Protein AF-N1UA65-F1 (afdb_monomer_lite)

Sequence (157 aa):
MGYNILKLIRSIFLFSGEQRVRLTLMVIGVFVILIFALIFIYILPLLGIFYGFLSSIGALIFFTLWAVAILQYNAFEIKAAVLSGQKVSFFNRVVLIPFLILFRYLDPNEFRDKSIAFKIALTTDMLYTDMNLLFNTDFELDRRAEVLARKYYRYIK

Foldseek 3Di:
DVVVLVVLVVVLVVDDFLLNLLSVLLSVLVVLLVVLQCCQVPVCVVVVHHPNVCSVVSVVSSVVSNVLSVLPPPLLVLVVCVLQVHPDDPVSVVSSVVSLVSRCVSHVPNSVVSVVVSVVVVVVVLVVQLVCCVVPHPDDPVVSVVVSCVNNVSPVD

Radius of gyration: 22.84 Å; chains: 1; bounding box: 57×26×70 Å

Organism: NCBI:txid1049986

Structure (mmCIF, N/CA/C/O back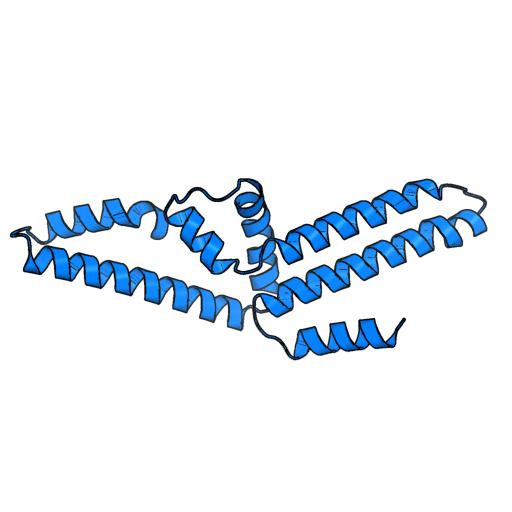bone):
data_AF-N1UA65-F1
#
_entry.id   AF-N1UA65-F1
#
loop_
_atom_site.group_PDB
_atom_site.id
_atom_site.type_symbol
_atom_site.label_atom_id
_atom_site.label_alt_id
_atom_site.label_comp_id
_atom_site.label_asym_id
_atom_site.label_entity_id
_atom_site.label_seq_id
_atom_site.pdbx_PDB_ins_code
_atom_site.Cartn_x
_atom_site.Cartn_y
_atom_site.Cartn_z
_atom_site.occupancy
_atom_site.B_iso_or_equiv
_atom_site.auth_seq_id
_atom_site.auth_comp_id
_atom_site.auth_asym_id
_atom_site.auth_atom_id
_atom_site.pdbx_PDB_model_num
ATOM 1 N N . MET A 1 1 ? 25.203 1.173 -8.013 1.00 53.53 1 MET A N 1
ATOM 2 C CA . MET A 1 1 ? 23.723 1.116 -7.894 1.00 53.53 1 MET A CA 1
ATOM 3 C C . MET A 1 1 ? 23.205 -0.140 -7.188 1.00 53.53 1 MET A C 1
ATOM 5 O O . MET A 1 1 ? 22.343 0.009 -6.331 1.00 53.53 1 MET A O 1
ATOM 9 N N . GLY A 1 2 ? 23.734 -1.344 -7.455 1.00 61.78 2 GLY A N 1
ATOM 10 C CA . GLY A 1 2 ? 23.212 -2.594 -6.866 1.00 61.78 2 GLY A CA 1
ATOM 11 C C . GLY A 1 2 ? 23.196 -2.671 -5.329 1.00 61.78 2 GLY A C 1
ATOM 12 O O . GLY A 1 2 ? 22.229 -3.166 -4.764 1.00 61.78 2 GLY A O 1
ATOM 13 N N . TYR A 1 3 ? 24.199 -2.113 -4.638 1.00 70.38 3 TYR A N 1
ATOM 14 C CA . TYR A 1 3 ? 24.295 -2.150 -3.167 1.00 70.38 3 TYR A CA 1
ATOM 15 C C . TYR A 1 3 ? 23.099 -1.497 -2.451 1.00 70.38 3 TYR A C 1
ATOM 17 O O . TYR A 1 3 ? 22.596 -2.031 -1.464 1.00 70.38 3 TYR A O 1
ATOM 25 N N . ASN A 1 4 ? 22.591 -0.380 -2.982 1.00 71.88 4 ASN A N 1
ATOM 26 C CA . ASN A 1 4 ? 21.453 0.327 -2.391 1.00 71.88 4 ASN A CA 1
ATOM 27 C C . ASN A 1 4 ? 20.147 -0.462 -2.554 1.00 71.88 4 ASN A C 1
ATOM 29 O O . ASN A 1 4 ? 19.350 -0.508 -1.623 1.00 71.88 4 ASN A O 1
ATOM 33 N N . ILE A 1 5 ? 19.960 -1.136 -3.694 1.00 70.50 5 ILE A N 1
ATOM 34 C CA . ILE A 1 5 ? 18.794 -1.997 -3.949 1.00 70.50 5 ILE A CA 1
ATOM 35 C C . ILE A 1 5 ? 18.841 -3.226 -3.037 1.00 70.50 5 ILE A C 1
ATOM 37 O O . ILE A 1 5 ? 17.840 -3.588 -2.427 1.00 70.50 5 ILE A O 1
ATOM 41 N N . LEU A 1 6 ? 20.022 -3.828 -2.875 1.00 72.88 6 LEU A N 1
ATOM 42 C CA . LEU A 1 6 ? 20.218 -4.991 -2.009 1.00 72.88 6 LEU A CA 1
ATOM 43 C C . LEU A 1 6 ? 19.974 -4.655 -0.532 1.00 72.88 6 LEU A C 1
ATOM 45 O O . LEU A 1 6 ? 19.386 -5.451 0.200 1.00 72.88 6 LEU A O 1
ATOM 49 N N . LYS A 1 7 ? 20.369 -3.450 -0.105 1.00 74.50 7 LYS A N 1
ATOM 50 C CA . LYS A 1 7 ? 20.057 -2.921 1.227 1.00 74.50 7 LYS A CA 1
ATOM 51 C C . LYS A 1 7 ? 18.548 -2.729 1.410 1.00 74.50 7 LYS A C 1
ATOM 53 O O . LYS A 1 7 ? 18.023 -3.121 2.444 1.00 74.50 7 LYS A O 1
ATOM 58 N N . LEU A 1 8 ? 17.854 -2.219 0.391 1.00 70.50 8 LEU A N 1
ATOM 59 C CA . LEU A 1 8 ? 16.398 -2.037 0.393 1.00 70.50 8 LEU A CA 1
ATOM 60 C C . LEU A 1 8 ? 15.654 -3.379 0.485 1.00 70.50 8 LEU A C 1
ATOM 62 O O . LEU A 1 8 ? 14.736 -3.520 1.289 1.00 70.50 8 LEU A O 1
ATOM 66 N N . ILE A 1 9 ? 16.110 -4.392 -0.257 1.00 71.69 9 ILE A N 1
ATOM 67 C CA . ILE A 1 9 ? 15.571 -5.758 -0.186 1.00 71.69 9 ILE A CA 1
ATOM 68 C C . ILE A 1 9 ? 15.822 -6.372 1.195 1.00 71.69 9 ILE A C 1
ATOM 70 O O . ILE A 1 9 ? 14.906 -6.938 1.779 1.00 71.69 9 ILE A O 1
ATOM 74 N N . ARG A 1 10 ? 17.022 -6.222 1.772 1.00 71.12 10 ARG A N 1
ATOM 75 C CA . ARG A 1 10 ? 17.282 -6.679 3.151 1.00 71.12 10 ARG A CA 1
ATOM 76 C C . ARG A 1 10 ? 16.391 -5.974 4.170 1.00 71.12 10 ARG A C 1
ATOM 78 O O . ARG A 1 10 ? 15.919 -6.618 5.099 1.00 71.12 10 ARG A O 1
ATOM 85 N N . SER A 1 11 ? 16.117 -4.684 3.981 1.00 66.88 11 SER A N 1
ATOM 86 C CA . SER A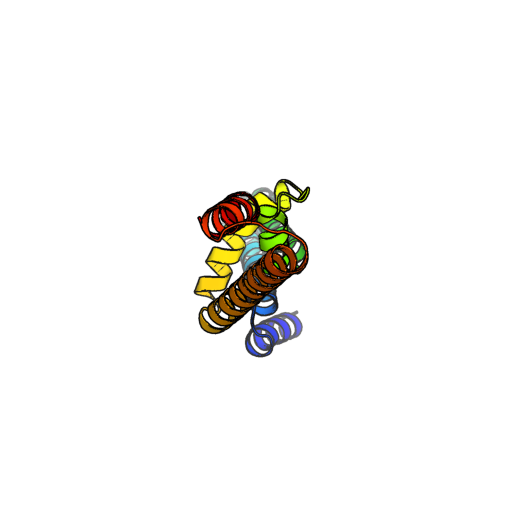 1 11 ? 15.198 -3.937 4.840 1.00 66.88 11 SER A CA 1
ATOM 87 C C . SER A 1 11 ? 13.769 -4.489 4.803 1.00 66.88 11 SER A C 1
ATOM 89 O O . SER A 1 11 ? 13.123 -4.497 5.843 1.00 66.88 11 SER A O 1
ATOM 91 N N . ILE A 1 12 ? 13.291 -5.0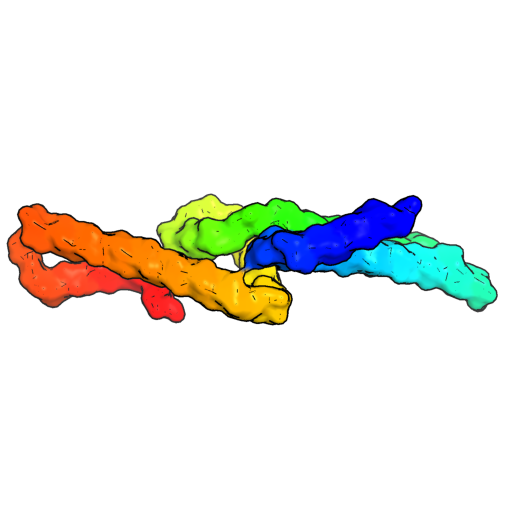41 3.679 1.00 67.38 12 ILE A N 1
ATOM 92 C CA . ILE A 1 12 ? 11.975 -5.716 3.614 1.00 67.38 12 ILE A CA 1
ATOM 93 C C . ILE A 1 12 ? 11.886 -6.881 4.610 1.00 67.38 12 ILE A C 1
ATOM 95 O O . ILE A 1 12 ? 10.818 -7.132 5.154 1.00 67.38 12 ILE A O 1
ATOM 99 N N . PHE A 1 13 ? 12.989 -7.587 4.860 1.00 62.16 13 PHE A N 1
ATOM 100 C CA . PHE A 1 13 ? 13.021 -8.703 5.812 1.00 62.16 13 PHE A CA 1
ATOM 101 C C . PHE A 1 13 ? 13.267 -8.266 7.261 1.00 62.16 13 PHE A C 1
ATOM 103 O O . PHE A 1 13 ? 13.037 -9.052 8.173 1.00 62.16 13 PHE A O 1
ATOM 110 N N . LEU A 1 14 ? 13.739 -7.035 7.475 1.00 64.88 14 LEU A N 1
ATOM 111 C CA . LEU A 1 14 ? 13.990 -6.472 8.805 1.00 64.88 14 LEU A CA 1
ATOM 112 C C . LEU A 1 14 ? 12.770 -5.738 9.371 1.00 64.88 14 LEU A C 1
ATOM 114 O O . LEU A 1 14 ? 12.584 -5.721 10.583 1.00 64.88 14 LEU A O 1
ATOM 118 N N . PHE A 1 15 ? 11.957 -5.123 8.511 1.00 68.94 15 PHE A N 1
ATOM 119 C CA . PHE A 1 15 ? 10.751 -4.407 8.914 1.00 68.94 15 PHE A CA 1
ATOM 120 C C . PHE A 1 15 ? 9.516 -5.291 8.727 1.00 68.94 15 PHE A C 1
ATOM 122 O O . PHE A 1 15 ? 9.330 -5.882 7.665 1.00 68.94 15 PHE A O 1
ATOM 129 N N . SER A 1 16 ? 8.648 -5.352 9.736 1.00 66.31 16 SER A N 1
ATOM 130 C CA . SER A 1 16 ? 7.350 -6.026 9.652 1.00 66.31 16 SER A CA 1
ATOM 131 C C . SER A 1 16 ? 6.233 -5.042 9.290 1.00 66.31 16 SER A C 1
ATOM 133 O O . SER A 1 16 ? 6.370 -3.816 9.381 1.00 66.31 16 SER A O 1
ATOM 135 N N . GLY A 1 17 ? 5.102 -5.575 8.836 1.00 72.69 17 GLY A N 1
ATOM 136 C CA . GLY A 1 17 ? 3.871 -4.796 8.755 1.00 72.69 17 GLY A CA 1
ATOM 137 C C . GLY A 1 17 ? 3.742 -3.873 7.550 1.00 72.69 17 GLY A C 1
ATOM 138 O O . GLY A 1 17 ? 4.154 -4.189 6.435 1.00 72.69 17 GLY A O 1
ATOM 139 N N . GLU A 1 18 ? 3.155 -2.696 7.768 1.00 72.12 18 GLU A N 1
ATOM 140 C CA . GLU A 1 18 ? 2.891 -1.714 6.708 1.00 72.12 18 GLU A CA 1
ATOM 141 C C . GLU A 1 18 ? 4.182 -1.201 6.047 1.00 72.12 18 GLU A C 1
ATOM 143 O O . GLU A 1 18 ? 4.214 -0.912 4.847 1.00 72.12 18 GLU A O 1
ATOM 148 N N . GLN A 1 19 ? 5.282 -1.140 6.808 1.00 75.31 19 GLN A N 1
ATOM 149 C CA . GLN A 1 19 ? 6.605 -0.800 6.282 1.00 75.31 19 GLN A CA 1
ATOM 150 C C . GLN A 1 19 ? 7.091 -1.823 5.251 1.00 75.31 19 GLN A C 1
ATOM 152 O O . GLN A 1 19 ? 7.610 -1.423 4.207 1.00 75.31 19 GLN A O 1
ATOM 157 N N . ARG A 1 20 ? 6.858 -3.118 5.489 1.00 77.88 20 ARG A N 1
ATOM 158 C CA . ARG A 1 20 ? 7.222 -4.194 4.561 1.00 77.88 20 ARG A CA 1
ATOM 159 C C . ARG A 1 20 ? 6.495 -4.066 3.226 1.00 77.88 20 ARG A C 1
ATOM 161 O O . ARG A 1 20 ? 7.109 -4.184 2.164 1.00 77.88 20 ARG A O 1
ATOM 168 N N . VAL A 1 21 ? 5.198 -3.765 3.274 1.00 79.62 21 VAL A N 1
ATOM 169 C CA . VAL A 1 21 ? 4.347 -3.591 2.085 1.00 79.62 21 VAL A CA 1
ATOM 170 C C . VAL A 1 21 ? 4.800 -2.400 1.253 1.00 79.62 21 VAL A C 1
ATOM 172 O O . VAL A 1 21 ? 4.986 -2.519 0.043 1.00 79.62 21 VAL A O 1
ATOM 175 N N . ARG A 1 22 ? 5.053 -1.266 1.912 1.00 82.50 22 ARG A N 1
ATOM 176 C CA . ARG A 1 22 ? 5.568 -0.048 1.278 1.00 82.50 22 ARG A CA 1
ATOM 177 C C . ARG A 1 22 ? 6.913 -0.283 0.596 1.00 82.50 22 ARG A C 1
ATOM 179 O O . ARG A 1 22 ? 7.078 0.085 -0.564 1.00 82.50 22 ARG A O 1
ATOM 186 N N . LEU A 1 23 ? 7.856 -0.921 1.289 1.00 81.19 23 LEU A N 1
ATOM 187 C CA . LEU A 1 23 ? 9.163 -1.234 0.712 1.00 81.19 23 LEU A CA 1
ATOM 188 C C . LEU A 1 23 ? 9.035 -2.202 -0.470 1.00 81.19 23 LEU A C 1
ATOM 190 O O . LEU A 1 23 ? 9.714 -2.027 -1.478 1.00 81.19 23 LEU A O 1
ATOM 194 N N . THR A 1 24 ? 8.121 -3.170 -0.395 1.00 83.25 24 THR A N 1
ATOM 195 C CA . THR A 1 24 ? 7.875 -4.103 -1.503 1.00 83.25 24 THR A CA 1
ATOM 196 C C . THR A 1 24 ? 7.295 -3.391 -2.726 1.00 83.25 24 THR A C 1
ATOM 198 O O . THR A 1 24 ? 7.787 -3.600 -3.832 1.00 83.25 24 THR A O 1
ATOM 201 N N . LEU A 1 25 ? 6.325 -2.488 -2.546 1.00 84.50 25 LEU A N 1
ATOM 202 C CA . LEU A 1 25 ? 5.807 -1.630 -3.622 1.00 84.50 25 LEU A CA 1
ATOM 203 C C . LEU A 1 25 ? 6.912 -0.778 -4.258 1.00 84.50 25 LEU A C 1
ATOM 205 O O . LEU A 1 25 ? 6.989 -0.682 -5.483 1.00 84.50 25 LEU A O 1
ATOM 209 N N . MET A 1 26 ? 7.794 -0.200 -3.435 1.00 86.88 26 MET A N 1
ATOM 210 C CA . MET A 1 26 ? 8.922 0.595 -3.922 1.00 86.88 26 MET A CA 1
ATOM 211 C C . MET A 1 26 ? 9.886 -0.243 -4.768 1.00 86.88 26 MET A C 1
ATOM 213 O O . MET A 1 26 ? 10.280 0.198 -5.850 1.00 86.88 26 MET A O 1
ATOM 217 N N . VAL A 1 27 ? 10.226 -1.454 -4.313 1.00 86.50 27 VAL A N 1
ATOM 218 C CA . VAL A 1 27 ? 11.093 -2.390 -5.046 1.00 86.50 27 VAL A CA 1
ATOM 219 C C . VAL A 1 27 ? 10.447 -2.837 -6.355 1.00 86.50 27 VAL A C 1
ATOM 221 O O . VAL A 1 27 ? 11.105 -2.779 -7.392 1.00 86.50 27 VAL A O 1
ATOM 224 N N . ILE A 1 28 ? 9.164 -3.216 -6.341 1.00 87.19 28 ILE A N 1
ATOM 225 C CA . ILE A 1 28 ? 8.425 -3.591 -7.558 1.00 87.19 28 ILE A CA 1
ATOM 226 C C . ILE A 1 28 ? 8.459 -2.444 -8.568 1.00 87.19 28 ILE A C 1
ATOM 228 O O . ILE A 1 28 ? 8.768 -2.677 -9.733 1.00 87.19 28 ILE A O 1
ATOM 232 N N . GLY A 1 29 ? 8.226 -1.205 -8.124 1.00 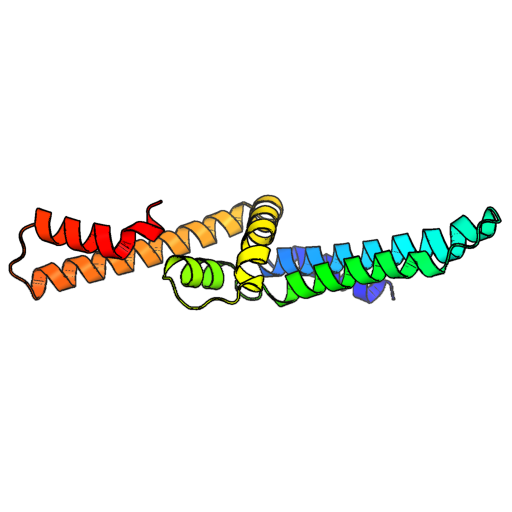87.69 29 GLY A N 1
ATOM 233 C CA . GLY A 1 29 ? 8.340 -0.035 -8.990 1.00 87.69 29 GLY A CA 1
ATOM 234 C C . GLY A 1 29 ? 9.711 0.051 -9.664 1.00 87.69 29 GLY A C 1
ATOM 235 O O . GLY A 1 29 ? 9.783 0.213 -10.883 1.00 87.69 29 GLY A O 1
ATOM 236 N N . VAL A 1 30 ? 10.798 -0.078 -8.894 1.00 88.75 30 VAL A N 1
ATOM 237 C CA . VAL A 1 30 ? 12.171 -0.026 -9.432 1.00 88.75 30 VAL A CA 1
ATOM 238 C C . VAL A 1 30 ? 12.408 -1.134 -10.462 1.00 88.75 30 VAL A C 1
ATOM 240 O O . VAL A 1 30 ? 13.000 -0.881 -11.508 1.00 88.75 30 VAL A O 1
ATOM 243 N N . PHE A 1 31 ? 11.916 -2.349 -10.217 1.00 89.38 31 PHE A N 1
ATOM 244 C CA . PHE A 1 31 ? 12.009 -3.425 -11.205 1.00 89.38 31 PHE A CA 1
ATOM 245 C C . PHE A 1 31 ? 11.212 -3.116 -12.475 1.00 89.38 31 PHE A C 1
ATOM 247 O O . PHE A 1 31 ? 11.729 -3.325 -13.569 1.00 89.38 31 PHE A O 1
ATOM 254 N N . VAL A 1 32 ? 9.999 -2.571 -12.355 1.00 90.06 32 VAL A N 1
ATOM 255 C CA . VAL A 1 32 ? 9.164 -2.213 -13.511 1.00 90.06 32 VAL A CA 1
ATOM 256 C C . VAL A 1 32 ? 9.864 -1.187 -14.400 1.00 90.06 32 VAL A C 1
ATOM 258 O O . VAL A 1 32 ? 9.989 -1.422 -15.601 1.00 90.06 32 VAL A O 1
ATOM 261 N N . ILE A 1 33 ? 10.374 -0.084 -13.841 1.00 91.44 33 ILE A N 1
ATOM 262 C CA . ILE A 1 33 ? 11.036 0.943 -14.660 1.00 91.44 33 ILE A CA 1
ATOM 263 C C . ILE A 1 33 ? 12.308 0.407 -15.330 1.00 91.44 33 ILE A C 1
ATOM 265 O O . ILE A 1 33 ? 12.564 0.727 -16.488 1.00 91.44 33 ILE A O 1
ATOM 269 N N . LEU A 1 34 ? 13.065 -0.461 -14.647 1.00 89.81 34 LEU A N 1
ATOM 270 C CA . LEU A 1 34 ? 14.254 -1.097 -15.217 1.00 89.81 34 LEU A CA 1
ATOM 271 C C . LEU A 1 34 ? 13.905 -2.061 -16.354 1.00 89.81 34 LEU A C 1
ATOM 273 O O . LEU A 1 34 ? 14.569 -2.032 -17.386 1.00 89.81 34 LEU A O 1
ATOM 277 N N . ILE A 1 35 ? 12.863 -2.882 -16.198 1.00 90.56 35 ILE A N 1
ATOM 278 C CA . ILE A 1 35 ? 12.409 -3.819 -17.236 1.00 90.56 35 ILE A CA 1
ATOM 279 C C . ILE A 1 35 ? 11.929 -3.052 -18.472 1.00 90.56 35 ILE A C 1
ATOM 281 O O . ILE A 1 35 ? 12.329 -3.378 -19.587 1.00 90.56 35 ILE A O 1
ATOM 285 N N . PHE A 1 36 ? 11.123 -2.004 -18.286 1.00 89.12 36 PHE A N 1
ATOM 286 C CA . PHE A 1 36 ? 10.653 -1.176 -19.398 1.00 89.12 36 PHE A CA 1
ATOM 287 C C . PHE A 1 36 ? 11.807 -0.448 -20.093 1.00 89.12 36 PHE A C 1
ATOM 289 O O . PHE A 1 36 ? 11.882 -0.467 -21.320 1.00 89.12 36 PHE A O 1
ATOM 296 N N . ALA A 1 37 ? 12.743 0.129 -19.336 1.00 88.69 37 ALA A N 1
ATOM 297 C CA . ALA A 1 37 ? 13.935 0.738 -19.915 1.00 88.69 37 ALA A CA 1
ATOM 298 C C . ALA A 1 37 ? 14.749 -0.291 -20.716 1.00 88.69 37 ALA A C 1
ATOM 300 O O . ALA A 1 37 ? 15.127 -0.029 -21.853 1.00 88.69 37 ALA A O 1
ATOM 301 N N . LEU A 1 38 ? 14.962 -1.489 -20.169 1.00 89.88 38 LEU A N 1
ATOM 302 C CA . LEU A 1 38 ? 15.724 -2.548 -20.823 1.00 89.88 38 LEU A CA 1
ATOM 303 C C . LEU A 1 38 ? 15.063 -3.018 -22.130 1.00 89.88 38 LEU A C 1
ATOM 305 O O . LEU A 1 38 ? 15.735 -3.135 -23.155 1.00 89.88 38 LEU A O 1
ATOM 309 N N . ILE A 1 39 ? 13.744 -3.218 -22.128 1.00 88.38 39 ILE A N 1
ATOM 310 C CA . ILE A 1 39 ? 13.000 -3.654 -23.314 1.00 88.38 39 ILE A CA 1
ATOM 311 C C . ILE A 1 39 ? 12.989 -2.564 -24.392 1.00 88.38 39 ILE A C 1
ATOM 313 O O . ILE A 1 39 ? 13.383 -2.829 -25.525 1.00 88.38 39 ILE A O 1
ATOM 317 N N . PHE A 1 40 ? 12.563 -1.342 -24.057 1.00 87.12 40 PHE A N 1
ATOM 318 C CA . PHE A 1 40 ? 12.300 -0.296 -25.054 1.00 87.12 40 PHE A CA 1
ATOM 319 C C . PHE A 1 40 ? 13.548 0.463 -25.514 1.00 87.12 40 PHE A C 1
ATOM 321 O O . PHE A 1 40 ? 13.547 0.995 -26.623 1.00 87.12 40 PHE A O 1
ATOM 328 N N . ILE A 1 41 ? 14.596 0.529 -24.687 1.00 87.75 41 ILE A N 1
ATOM 329 C CA . ILE A 1 41 ? 15.833 1.257 -25.015 1.00 87.75 41 ILE A CA 1
ATOM 330 C C . ILE A 1 41 ? 16.903 0.318 -25.575 1.00 87.75 41 ILE A C 1
ATOM 332 O O . ILE A 1 41 ? 17.688 0.746 -26.415 1.00 87.75 41 ILE A O 1
ATOM 336 N N . TYR A 1 42 ? 16.941 -0.949 -25.149 1.00 87.19 42 TYR A N 1
ATOM 337 C CA . TYR A 1 42 ? 18.009 -1.869 -25.553 1.00 87.19 42 TYR A CA 1
ATOM 338 C C . TYR A 1 42 ? 17.507 -3.009 -26.444 1.00 87.19 42 TYR A C 1
ATOM 340 O O . TYR A 1 42 ? 17.974 -3.132 -27.573 1.00 87.19 42 TYR A O 1
ATOM 348 N N . ILE A 1 43 ? 16.543 -3.820 -25.991 1.00 88.25 43 ILE A N 1
ATOM 349 C CA . ILE A 1 43 ? 16.113 -5.022 -26.736 1.00 88.25 43 ILE A CA 1
ATOM 350 C C . ILE A 1 43 ? 15.424 -4.664 -28.060 1.00 88.25 43 ILE A C 1
ATOM 352 O O . ILE A 1 43 ? 15.781 -5.204 -29.103 1.00 88.25 43 ILE A O 1
ATOM 356 N N . LEU A 1 44 ? 14.436 -3.767 -28.037 1.00 86.44 44 LEU A N 1
ATOM 357 C CA . LEU A 1 44 ? 13.666 -3.403 -29.231 1.00 86.44 44 LEU A CA 1
ATOM 358 C C . LEU A 1 44 ? 14.533 -2.758 -30.326 1.00 86.44 44 LEU A C 1
ATOM 360 O O . LEU A 1 44 ? 14.425 -3.178 -31.480 1.00 86.44 44 LEU A O 1
ATOM 364 N N . PRO A 1 45 ? 15.430 -1.808 -29.996 1.00 85.12 45 PRO A N 1
ATOM 365 C CA . PRO A 1 45 ? 16.326 -1.224 -30.992 1.00 85.12 45 PRO A CA 1
ATOM 366 C C . PRO A 1 45 ? 17.292 -2.232 -31.620 1.00 85.12 45 PRO A C 1
ATOM 368 O O . PRO A 1 45 ? 17.569 -2.133 -32.813 1.00 85.12 45 PRO A O 1
ATOM 371 N N . LEU A 1 46 ? 17.747 -3.243 -30.869 1.00 87.75 46 LEU A N 1
ATOM 372 C CA . LEU A 1 46 ? 18.550 -4.350 -31.415 1.00 87.75 46 LEU A CA 1
ATOM 373 C C . LEU A 1 46 ? 17.776 -5.193 -32.442 1.00 87.75 46 LEU A C 1
ATOM 375 O O . LEU A 1 46 ? 18.381 -5.778 -33.334 1.00 87.75 46 LEU A O 1
ATOM 379 N N . LEU A 1 47 ? 16.445 -5.224 -32.344 1.00 87.81 47 LEU A N 1
ATOM 380 C CA . LEU A 1 47 ? 15.546 -5.875 -33.301 1.00 87.81 47 LEU A CA 1
ATOM 381 C C . LEU A 1 47 ? 15.120 -4.938 -34.451 1.00 87.81 47 LEU A C 1
ATOM 383 O O . LEU A 1 47 ? 14.271 -5.308 -35.259 1.00 87.81 47 LEU A O 1
ATOM 387 N N . GLY A 1 48 ? 15.682 -3.723 -34.528 1.00 87.06 48 GLY A N 1
ATOM 388 C CA . GLY A 1 48 ? 15.366 -2.720 -35.552 1.00 87.06 48 GLY A CA 1
ATOM 389 C C . GLY A 1 48 ? 14.084 -1.919 -35.293 1.00 87.06 48 GLY A C 1
ATOM 390 O O . GLY A 1 48 ? 13.658 -1.150 -36.153 1.00 87.06 48 GLY A O 1
ATOM 391 N N . ILE A 1 49 ? 13.464 -2.073 -34.118 1.00 85.75 49 ILE A N 1
ATOM 392 C CA . ILE A 1 49 ? 12.203 -1.419 -33.755 1.00 85.75 49 ILE A CA 1
ATOM 393 C C . ILE A 1 49 ? 12.489 -0.264 -32.785 1.00 85.75 49 ILE A C 1
ATOM 395 O O . ILE A 1 49 ? 12.873 -0.474 -31.636 1.00 85.75 49 ILE A O 1
ATOM 399 N N . PHE A 1 50 ? 12.248 0.976 -33.213 1.00 81.25 50 PHE A N 1
ATOM 400 C CA . PHE A 1 50 ? 12.541 2.171 -32.413 1.00 81.25 50 PHE A CA 1
ATOM 401 C C . PHE A 1 50 ? 11.281 2.750 -31.753 1.00 81.25 50 PHE A C 1
ATOM 403 O O . PHE A 1 50 ? 10.689 3.712 -32.232 1.00 81.25 50 PHE A O 1
ATOM 410 N N . TYR A 1 51 ? 10.900 2.185 -30.602 1.00 84.12 51 TYR A N 1
ATOM 411 C CA . TYR A 1 51 ? 9.797 2.671 -29.755 1.00 84.12 51 TYR A CA 1
ATOM 412 C C . TYR A 1 51 ? 10.274 3.149 -28.376 1.00 84.12 51 TYR A C 1
ATOM 414 O O . TYR A 1 51 ? 9.616 2.933 -27.361 1.00 84.12 51 TYR A O 1
ATOM 422 N N . GLY A 1 52 ? 11.419 3.836 -28.319 1.00 78.69 52 GLY A N 1
ATOM 423 C CA . GLY A 1 52 ? 11.998 4.307 -27.054 1.00 78.69 52 GLY A CA 1
ATOM 424 C C . GLY A 1 52 ? 11.057 5.194 -26.225 1.00 78.69 52 GLY A C 1
ATOM 425 O O . GLY A 1 52 ? 11.088 5.138 -24.998 1.00 78.69 52 GLY A O 1
ATOM 426 N N . PHE A 1 53 ? 10.156 5.951 -26.864 1.00 82.94 53 PHE A N 1
ATOM 427 C CA . PHE A 1 53 ? 9.191 6.807 -26.161 1.00 82.94 53 PHE A CA 1
ATOM 428 C C . PHE A 1 53 ? 8.192 6.024 -25.289 1.00 82.94 53 PHE A C 1
ATOM 430 O O . PHE A 1 53 ? 7.721 6.559 -24.283 1.00 82.94 53 PHE A O 1
ATOM 437 N N . LEU A 1 54 ? 7.926 4.746 -25.595 1.00 86.00 54 LEU A N 1
ATOM 438 C CA . LEU A 1 54 ? 7.059 3.883 -24.778 1.00 86.00 54 LEU A CA 1
ATOM 439 C C . LEU A 1 54 ? 7.699 3.512 -23.429 1.00 86.00 54 LEU A C 1
ATOM 441 O O . LEU A 1 54 ? 6.984 3.125 -22.508 1.00 86.00 54 LEU A O 1
ATOM 445 N N . SER A 1 55 ? 9.012 3.711 -23.258 1.00 86.31 55 SER A N 1
ATOM 446 C CA . SER A 1 55 ? 9.695 3.570 -21.962 1.00 86.31 55 SER A CA 1
ATOM 447 C C . SER A 1 55 ? 9.061 4.445 -20.866 1.00 86.31 55 SER A C 1
ATOM 449 O O . SER A 1 55 ? 8.993 4.048 -19.700 1.00 86.31 55 SER A O 1
ATOM 451 N N . SER A 1 56 ? 8.499 5.602 -21.245 1.00 87.44 56 SER A N 1
ATOM 452 C CA . SER A 1 56 ? 7.793 6.512 -20.329 1.00 87.44 56 SER A CA 1
ATOM 453 C C . SER A 1 56 ? 6.593 5.869 -19.616 1.00 87.44 56 SER A C 1
ATOM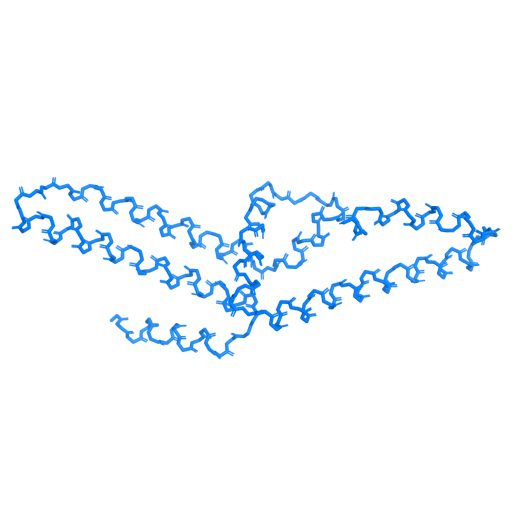 455 O O . SER A 1 56 ? 6.262 6.265 -18.497 1.00 87.44 56 SER A O 1
ATOM 457 N N . ILE A 1 57 ? 5.994 4.821 -20.193 1.00 88.88 57 ILE A N 1
ATOM 458 C CA . ILE A 1 57 ? 4.916 4.044 -19.563 1.00 88.88 57 ILE A CA 1
ATOM 459 C C . ILE A 1 57 ? 5.431 3.343 -18.299 1.00 88.88 57 ILE A C 1
ATOM 461 O O . ILE A 1 57 ? 4.767 3.365 -17.262 1.00 88.88 57 ILE A O 1
ATOM 465 N N . GLY A 1 58 ? 6.644 2.784 -18.345 1.00 86.12 58 GLY A N 1
ATOM 466 C CA . GLY A 1 58 ? 7.281 2.172 -17.177 1.00 86.12 58 GLY A CA 1
ATOM 467 C C . GLY A 1 58 ? 7.531 3.181 -16.056 1.00 86.12 58 GLY A C 1
ATOM 468 O O . GLY A 1 58 ? 7.341 2.863 -14.881 1.00 86.12 58 GLY A O 1
ATOM 469 N N . ALA A 1 59 ? 7.879 4.422 -16.414 1.00 88.94 59 ALA A N 1
ATOM 470 C CA . ALA A 1 59 ? 8.035 5.512 -15.455 1.00 88.94 59 ALA A CA 1
ATOM 471 C C . ALA A 1 59 ? 6.694 5.921 -14.820 1.00 88.94 59 ALA A C 1
ATOM 473 O O . ALA A 1 59 ? 6.626 6.094 -13.605 1.00 88.94 59 ALA A O 1
ATOM 474 N N . LEU A 1 60 ? 5.612 6.009 -15.602 1.00 90.81 60 LEU A N 1
ATOM 475 C CA . LEU A 1 60 ? 4.269 6.264 -15.065 1.00 90.81 60 LEU A CA 1
ATOM 476 C C . LEU A 1 60 ? 3.859 5.199 -14.042 1.00 90.81 60 LEU A C 1
ATOM 478 O O . LEU A 1 60 ? 3.440 5.539 -12.935 1.00 90.81 60 LEU A O 1
ATOM 482 N N . ILE A 1 61 ? 4.042 3.916 -14.369 1.00 88.88 61 ILE A N 1
ATOM 483 C CA . ILE A 1 61 ? 3.727 2.819 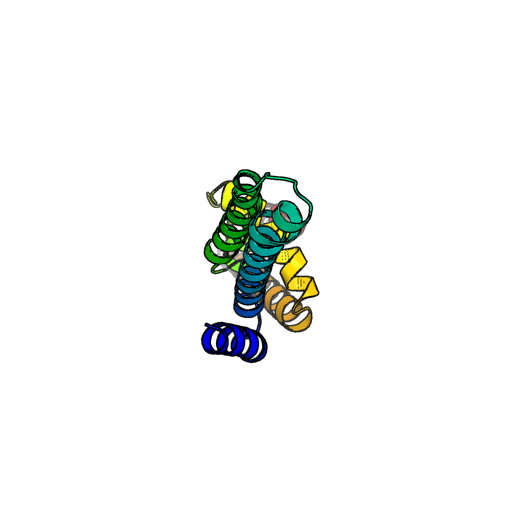-13.444 1.00 88.88 61 ILE A CA 1
ATOM 484 C C . ILE A 1 61 ? 4.581 2.933 -12.173 1.00 88.88 61 ILE A C 1
ATOM 486 O O . ILE A 1 61 ? 4.045 2.856 -11.067 1.00 88.88 61 ILE A O 1
ATOM 490 N N . PHE A 1 62 ? 5.882 3.206 -12.305 1.00 90.06 62 PHE A N 1
ATOM 491 C CA . PHE A 1 62 ? 6.770 3.453 -11.166 1.00 90.06 62 PHE A CA 1
ATOM 492 C C . PHE A 1 62 ? 6.244 4.560 -10.243 1.00 90.06 62 PHE A C 1
ATOM 494 O O . PHE A 1 62 ? 6.104 4.333 -9.039 1.00 90.06 62 PHE A O 1
ATOM 501 N N . PHE A 1 63 ? 5.897 5.726 -10.796 1.00 89.06 63 PHE A N 1
ATOM 502 C CA . PHE A 1 63 ? 5.405 6.854 -10.005 1.00 89.06 63 PHE A CA 1
ATOM 503 C C . PHE A 1 63 ? 4.084 6.538 -9.312 1.00 89.06 63 PHE A C 1
ATOM 505 O O . PHE A 1 63 ? 3.912 6.914 -8.155 1.00 89.06 63 PHE A O 1
ATOM 512 N N . THR A 1 64 ? 3.173 5.811 -9.965 1.00 86.88 64 THR A N 1
ATOM 513 C CA . THR A 1 64 ? 1.912 5.408 -9.323 1.00 86.88 64 THR A CA 1
ATOM 514 C C . THR A 1 64 ? 2.146 4.470 -8.139 1.00 86.88 64 THR A C 1
ATOM 516 O O . THR A 1 64 ? 1.599 4.706 -7.062 1.00 86.88 64 THR A O 1
ATOM 519 N N . LEU A 1 65 ? 3.012 3.460 -8.284 1.00 84.50 65 LEU A N 1
ATOM 520 C CA . LEU A 1 65 ? 3.342 2.529 -7.201 1.00 84.50 65 LEU A CA 1
ATOM 521 C C . LEU A 1 65 ? 4.039 3.234 -6.035 1.00 84.50 65 LEU A C 1
ATOM 523 O O . LEU A 1 65 ? 3.718 2.978 -4.874 1.00 84.50 65 LEU A O 1
ATOM 527 N N . TRP A 1 66 ? 4.957 4.153 -6.332 1.00 87.31 66 TRP A N 1
ATOM 528 C CA . TRP A 1 66 ? 5.641 4.946 -5.313 1.00 87.31 66 TRP A CA 1
ATOM 529 C C . TRP A 1 66 ? 4.709 5.932 -4.614 1.00 87.31 66 TRP A C 1
ATOM 531 O O . TRP A 1 66 ? 4.763 6.048 -3.391 1.00 87.31 66 TRP A O 1
ATOM 541 N N . ALA A 1 67 ? 3.814 6.591 -5.351 1.00 85.69 67 ALA A N 1
ATOM 542 C CA . ALA A 1 67 ? 2.801 7.461 -4.769 1.00 85.69 67 ALA A CA 1
ATOM 543 C C . ALA A 1 67 ? 1.915 6.679 -3.793 1.00 85.69 67 ALA A C 1
ATOM 545 O O . ALA A 1 67 ? 1.750 7.102 -2.654 1.00 85.69 67 ALA A O 1
ATOM 546 N N . VAL A 1 68 ? 1.430 5.499 -4.194 1.00 83.62 68 VAL A N 1
ATOM 547 C CA . VAL A 1 68 ? 0.657 4.593 -3.327 1.00 83.62 68 VAL A CA 1
ATOM 548 C C . VAL A 1 68 ? 1.443 4.208 -2.071 1.00 83.62 68 VAL A C 1
ATOM 550 O O . VAL A 1 68 ? 0.905 4.265 -0.964 1.00 83.62 68 VAL A O 1
ATOM 553 N N . ALA A 1 69 ? 2.719 3.859 -2.235 1.00 83.56 69 ALA A N 1
ATOM 554 C CA . ALA A 1 69 ? 3.598 3.472 -1.140 1.00 83.56 69 ALA A CA 1
ATOM 555 C C . ALA A 1 69 ? 3.809 4.616 -0.127 1.00 83.56 69 ALA A C 1
ATOM 557 O O . ALA A 1 69 ? 3.865 4.363 1.073 1.00 83.56 69 ALA A O 1
ATOM 558 N N . ILE A 1 70 ? 3.901 5.867 -0.588 1.00 80.62 70 ILE A N 1
ATOM 559 C CA . ILE A 1 70 ? 4.060 7.051 0.273 1.00 80.62 70 ILE A CA 1
ATOM 560 C C . ILE A 1 70 ? 2.743 7.416 0.968 1.00 80.62 70 ILE A C 1
ATOM 562 O O . ILE A 1 70 ? 2.742 7.733 2.157 1.00 80.62 70 ILE A O 1
ATOM 566 N N . LEU A 1 71 ? 1.626 7.355 0.238 1.00 77.00 71 LEU A N 1
ATOM 567 C CA . LEU A 1 71 ? 0.311 7.790 0.710 1.00 77.00 71 LEU A CA 1
ATOM 568 C C . LEU A 1 71 ? -0.204 6.946 1.891 1.00 77.00 71 LEU A C 1
ATOM 570 O O . LEU A 1 71 ? -0.877 7.456 2.783 1.00 77.00 71 LEU A O 1
ATOM 574 N N . GLN A 1 72 ? 0.130 5.655 1.913 1.00 75.06 72 GLN A N 1
ATOM 575 C CA . GLN A 1 72 ? -0.311 4.699 2.935 1.00 75.06 72 GLN A CA 1
ATOM 576 C C . GLN A 1 72 ? 0.673 4.621 4.113 1.00 75.06 72 GLN A C 1
ATOM 578 O O . GLN A 1 72 ? 1.132 3.543 4.483 1.00 75.06 72 GLN A O 1
ATOM 583 N N . TYR A 1 73 ? 1.022 5.771 4.705 1.00 64.12 73 TYR A N 1
ATOM 584 C CA . TYR A 1 73 ? 1.937 5.809 5.855 1.00 64.12 73 TYR A CA 1
ATOM 585 C C . TYR A 1 73 ? 1.356 5.111 7.099 1.00 64.12 73 TYR A C 1
ATOM 587 O O . TYR A 1 73 ? 2.136 4.557 7.872 1.00 64.12 73 TYR A O 1
ATOM 595 N N . ASN A 1 74 ? 0.023 5.125 7.261 1.00 69.69 74 ASN A N 1
ATOM 596 C CA . ASN A 1 74 ? -0.701 4.406 8.313 1.00 69.69 74 ASN A CA 1
ATOM 597 C C . ASN A 1 74 ? -2.064 3.895 7.801 1.00 69.69 74 ASN A C 1
ATOM 599 O O . ASN A 1 74 ? -3.099 4.558 7.926 1.00 69.69 74 ASN A O 1
ATOM 603 N N . ALA A 1 75 ? -2.065 2.738 7.140 1.00 71.31 75 ALA A N 1
ATOM 604 C CA . ALA A 1 75 ? -3.246 2.219 6.445 1.00 71.31 75 ALA A CA 1
ATOM 605 C C . ALA A 1 75 ? -4.376 1.849 7.419 1.00 71.31 75 ALA A C 1
ATOM 607 O O . ALA A 1 75 ? -5.557 2.031 7.106 1.00 71.31 75 ALA A O 1
ATOM 608 N N . PHE A 1 76 ? -4.040 1.374 8.620 1.00 68.06 76 PHE A N 1
ATOM 609 C CA . PHE A 1 76 ? -5.036 1.066 9.649 1.00 68.06 76 PHE A CA 1
ATOM 610 C C . PHE A 1 76 ? -5.679 2.318 10.267 1.00 68.06 76 PHE A C 1
ATOM 612 O O . PHE A 1 76 ? -6.890 2.304 10.502 1.00 68.06 76 PHE A O 1
ATOM 619 N N . GLU A 1 77 ? -4.942 3.418 10.446 1.00 70.88 77 GLU A N 1
ATOM 620 C CA . GLU A 1 77 ? -5.538 4.708 10.838 1.00 70.88 77 GLU A CA 1
ATOM 621 C C . GLU A 1 77 ? -6.443 5.276 9.744 1.00 70.88 77 GLU A C 1
ATOM 623 O O . GLU A 1 77 ? -7.550 5.730 10.030 1.00 70.88 77 GLU A O 1
ATOM 628 N N . ILE A 1 78 ? -6.031 5.184 8.476 1.00 70.94 78 ILE A N 1
ATOM 629 C CA . ILE A 1 78 ? -6.872 5.604 7.348 1.00 70.94 78 ILE A CA 1
ATOM 630 C C . ILE A 1 78 ? -8.148 4.752 7.302 1.00 70.94 78 ILE A C 1
ATOM 632 O O . ILE A 1 78 ? -9.241 5.287 7.112 1.00 70.94 78 ILE A O 1
ATOM 636 N N . LYS A 1 79 ? -8.047 3.437 7.538 1.00 74.62 79 LYS A N 1
ATOM 637 C CA . LYS A 1 79 ? -9.212 2.547 7.649 1.00 74.62 79 LYS A CA 1
ATOM 638 C C . LYS A 1 79 ? -10.137 2.962 8.795 1.00 74.62 79 LYS A C 1
ATOM 640 O O . LYS A 1 79 ? -11.352 2.980 8.597 1.00 74.62 79 LYS A O 1
ATOM 645 N N . ALA A 1 80 ? -9.584 3.320 9.954 1.00 70.38 80 ALA A N 1
ATOM 646 C CA . ALA A 1 80 ? -10.344 3.824 11.095 1.00 70.38 80 ALA A CA 1
ATOM 647 C C . ALA A 1 80 ? -11.071 5.138 10.764 1.00 70.38 80 ALA A C 1
ATOM 649 O O . ALA A 1 80 ? -12.269 5.254 11.011 1.00 70.38 80 ALA A O 1
ATOM 650 N N . ALA A 1 81 ? -10.371 6.089 10.137 1.00 73.12 81 ALA A N 1
ATOM 651 C CA . ALA A 1 81 ? -10.900 7.391 9.736 1.00 73.12 81 ALA A CA 1
ATOM 652 C C . ALA A 1 81 ? -12.002 7.281 8.665 1.00 73.12 81 ALA A C 1
ATOM 654 O O . ALA A 1 81 ? -13.014 7.980 8.719 1.00 73.12 81 ALA A O 1
ATOM 655 N N . VAL A 1 82 ? -11.851 6.361 7.703 1.00 73.06 82 VAL A N 1
ATOM 656 C CA . VAL A 1 82 ? -12.893 6.088 6.698 1.00 73.06 82 VAL A CA 1
ATOM 657 C C . VAL A 1 82 ? -14.144 5.496 7.357 1.00 73.06 82 VAL A C 1
ATOM 659 O O . VAL A 1 82 ? -15.256 5.896 7.009 1.00 73.06 82 VAL A O 1
ATOM 662 N N . LEU A 1 83 ? -13.984 4.564 8.304 1.00 69.00 83 LEU A N 1
ATOM 663 C CA . LEU A 1 83 ? -15.113 3.950 9.016 1.00 69.00 83 LEU A CA 1
ATOM 664 C C . LEU A 1 83 ? -15.822 4.938 9.952 1.00 69.00 83 LEU A C 1
ATOM 666 O O . LEU A 1 83 ? -17.052 4.931 10.023 1.00 69.00 83 LEU A O 1
ATOM 670 N N . SER A 1 84 ? -15.067 5.828 10.602 1.00 68.31 84 SER A N 1
ATOM 671 C CA . SER A 1 84 ? -15.610 6.876 11.473 1.00 68.31 84 SER A CA 1
ATOM 672 C C . SER A 1 84 ? -16.305 8.009 10.730 1.00 68.31 84 SER A C 1
ATOM 674 O O . SER A 1 84 ? -16.939 8.861 11.349 1.00 68.31 84 SER A O 1
ATOM 676 N N . GLY A 1 85 ? -16.255 8.002 9.396 1.00 66.31 85 GLY A N 1
ATOM 677 C CA . GLY A 1 85 ? -16.850 9.048 8.575 1.00 66.31 85 GLY A CA 1
ATOM 678 C C . GLY A 1 85 ? -16.082 10.366 8.638 1.00 66.31 85 GLY A C 1
ATOM 679 O O . GLY A 1 85 ? -16.625 11.394 8.231 1.00 66.31 85 GLY A O 1
ATOM 680 N N . GLN A 1 86 ? -14.832 10.352 9.116 1.00 73.25 86 GLN A N 1
ATOM 681 C CA . GLN A 1 86 ? -13.947 11.502 8.989 1.00 73.25 86 GLN A CA 1
ATOM 682 C C . GLN A 1 86 ? -13.693 11.804 7.506 1.00 73.25 86 GLN A C 1
ATOM 684 O O . GLN A 1 86 ? -13.735 10.923 6.641 1.00 73.25 86 GLN A O 1
ATOM 689 N N . LYS A 1 87 ? -13.431 13.080 7.197 1.00 70.00 87 LYS A N 1
ATOM 690 C CA . LYS A 1 87 ? -13.093 13.518 5.837 1.00 70.00 87 LYS A CA 1
ATOM 691 C C . LYS A 1 87 ? -11.715 12.981 5.449 1.00 70.00 87 LYS A C 1
ATOM 693 O O . LYS A 1 87 ? -10.700 13.641 5.635 1.00 70.00 87 LYS A O 1
ATOM 698 N N . VAL A 1 88 ? -11.695 11.777 4.893 1.00 73.06 88 VAL A N 1
ATOM 699 C CA . VAL A 1 88 ? -10.515 11.177 4.270 1.00 73.06 88 VAL A CA 1
ATOM 700 C C . VAL A 1 88 ? -10.505 11.542 2.787 1.00 73.06 88 VAL A C 1
ATOM 702 O O . VAL A 1 88 ? -11.539 11.476 2.120 1.00 73.06 88 VAL A O 1
ATOM 705 N N . SER A 1 89 ? -9.339 11.928 2.262 1.00 76.81 89 SER A N 1
ATOM 706 C CA . SER A 1 89 ? -9.166 12.209 0.831 1.00 76.81 89 SER A CA 1
ATOM 707 C C . SER A 1 89 ? -9.630 11.023 -0.024 1.00 76.81 89 SER A C 1
ATOM 709 O O . SER A 1 89 ? -9.370 9.864 0.309 1.00 76.81 89 SER A O 1
ATOM 711 N N . PHE A 1 90 ? -10.294 11.305 -1.148 1.00 75.94 90 PHE A N 1
ATOM 712 C CA . PHE A 1 90 ? -10.789 10.276 -2.068 1.00 75.94 90 PHE A CA 1
ATOM 713 C C . PHE A 1 90 ? -9.673 9.313 -2.505 1.00 75.94 90 PHE A C 1
ATOM 715 O O . PHE A 1 90 ? -9.866 8.098 -2.499 1.00 75.94 90 PHE A O 1
ATOM 722 N N . PHE A 1 91 ? -8.476 9.842 -2.777 1.00 73.44 91 PHE A N 1
ATOM 723 C CA . PHE A 1 91 ? -7.311 9.043 -3.160 1.00 73.44 91 PHE A CA 1
ATOM 724 C C . PHE A 1 91 ? -6.893 8.051 -2.071 1.00 73.44 91 PHE A C 1
ATOM 726 O O . PHE A 1 91 ? -6.693 6.875 -2.365 1.00 73.44 91 PHE A O 1
ATOM 733 N N . ASN A 1 92 ? -6.853 8.478 -0.805 1.00 78.00 92 ASN A N 1
ATOM 734 C CA . ASN A 1 92 ? -6.553 7.586 0.321 1.00 78.00 92 ASN A CA 1
ATOM 735 C C . ASN A 1 92 ? -7.557 6.438 0.397 1.00 78.00 92 ASN A C 1
ATOM 737 O O . ASN A 1 92 ? -7.170 5.298 0.639 1.00 78.00 92 ASN A O 1
ATOM 741 N N . ARG A 1 93 ? -8.838 6.727 0.148 1.00 75.88 93 ARG A N 1
ATOM 742 C CA . ARG A 1 93 ? -9.912 5.734 0.200 1.00 75.88 93 ARG A CA 1
ATOM 743 C C . ARG A 1 93 ? -9.801 4.690 -0.911 1.00 75.88 93 ARG A C 1
ATOM 745 O O . ARG A 1 93 ? -9.976 3.507 -0.638 1.00 75.88 93 ARG A O 1
ATOM 752 N N . VAL A 1 94 ? -9.498 5.119 -2.137 1.00 79.62 94 VAL A N 1
ATOM 753 C CA . VAL A 1 94 ? -9.336 4.215 -3.289 1.00 79.62 94 VAL A CA 1
ATOM 754 C C . VAL A 1 94 ? -8.090 3.349 -3.129 1.00 79.62 94 VAL A C 1
ATOM 756 O O . VAL A 1 94 ? -8.146 2.145 -3.355 1.00 79.62 94 VAL A O 1
ATOM 759 N N . VAL A 1 95 ? -6.980 3.946 -2.690 1.00 80.94 95 VAL A N 1
ATOM 760 C CA . VAL A 1 95 ? -5.689 3.259 -2.543 1.00 80.94 95 VAL A CA 1
ATOM 761 C C . VAL A 1 95 ? -5.662 2.316 -1.331 1.00 80.94 95 VAL A C 1
ATOM 763 O O . VAL A 1 95 ? -4.906 1.345 -1.324 1.00 80.94 95 VAL A O 1
ATOM 766 N N . LEU A 1 96 ? -6.510 2.547 -0.325 1.00 81.62 96 LEU A N 1
ATOM 767 C CA . LEU A 1 96 ? -6.562 1.727 0.887 1.00 81.62 96 LEU A CA 1
ATOM 768 C C . LEU A 1 96 ? -6.888 0.258 0.585 1.00 81.62 96 LEU A C 1
ATOM 770 O O . LEU A 1 96 ? -6.269 -0.642 1.143 1.00 81.62 96 LEU A O 1
ATOM 774 N N . ILE A 1 97 ? -7.849 0.005 -0.306 1.00 80.31 97 ILE A N 1
ATOM 775 C CA . ILE A 1 97 ? -8.306 -1.353 -0.637 1.00 80.31 97 ILE A CA 1
ATOM 776 C C . ILE A 1 97 ? -7.173 -2.209 -1.231 1.00 80.31 97 ILE A C 1
ATOM 778 O O . ILE A 1 97 ? -6.858 -3.245 -0.638 1.00 80.31 97 ILE A O 1
ATOM 782 N N . PRO A 1 98 ? -6.525 -1.817 -2.349 1.00 78.12 98 PRO A N 1
ATOM 783 C CA . PRO A 1 98 ? -5.439 -2.607 -2.920 1.00 78.12 98 PRO A CA 1
ATOM 784 C C . PRO A 1 98 ? -4.251 -2.722 -1.959 1.00 78.12 98 PRO A C 1
ATOM 786 O O . PRO A 1 98 ? -3.624 -3.778 -1.904 1.00 78.12 98 PRO A O 1
ATOM 789 N N . PHE A 1 99 ? -3.978 -1.694 -1.147 1.00 81.25 99 PHE A N 1
ATOM 790 C CA . PHE A 1 99 ? -2.917 -1.757 -0.143 1.00 81.25 99 PHE A CA 1
ATOM 791 C C . PHE A 1 99 ? -3.198 -2.808 0.941 1.00 81.25 99 PHE A C 1
ATOM 793 O O . PHE A 1 99 ? -2.313 -3.594 1.266 1.00 81.25 99 PHE A O 1
ATOM 800 N N . LEU A 1 100 ? -4.424 -2.882 1.471 1.00 80.88 100 LEU A N 1
ATOM 801 C CA . LEU A 1 100 ? -4.796 -3.887 2.476 1.00 80.88 100 LEU A CA 1
ATOM 802 C C . LEU A 1 100 ? -4.798 -5.312 1.906 1.00 80.88 100 LEU A C 1
ATOM 804 O O . LEU A 1 100 ? -4.433 -6.249 2.617 1.00 80.88 100 LEU A O 1
ATOM 808 N N . ILE A 1 101 ? -5.189 -5.484 0.638 1.00 81.38 101 ILE A N 1
ATOM 809 C CA . ILE A 1 101 ? -5.096 -6.777 -0.059 1.00 81.38 101 ILE A CA 1
ATOM 810 C C . ILE A 1 101 ? -3.632 -7.205 -0.158 1.00 81.38 101 ILE A C 1
ATOM 812 O O . ILE A 1 101 ? -3.292 -8.332 0.206 1.00 81.38 101 ILE A O 1
ATOM 816 N N . LEU A 1 102 ? -2.761 -6.290 -0.590 1.00 79.06 102 LEU A N 1
ATOM 817 C CA . LEU A 1 102 ? -1.331 -6.549 -0.678 1.00 79.06 102 LEU A CA 1
ATOM 818 C C . LEU A 1 102 ? -0.740 -6.847 0.705 1.00 79.06 102 LEU A C 1
ATOM 820 O O . LEU A 1 102 ? 0.039 -7.784 0.847 1.00 79.06 102 LEU A O 1
ATOM 824 N N . PHE A 1 103 ? -1.160 -6.113 1.739 1.00 79.50 103 PHE A N 1
ATOM 825 C CA . PHE A 1 103 ? -0.690 -6.330 3.102 1.00 79.50 103 PHE A CA 1
ATOM 826 C C . PHE A 1 103 ? -1.063 -7.716 3.629 1.00 79.50 103 PHE A C 1
ATOM 828 O O . PHE A 1 103 ? -0.207 -8.429 4.147 1.00 79.50 103 PHE A O 1
ATOM 835 N N . ARG A 1 104 ? -2.307 -8.148 3.403 1.00 79.88 104 ARG A N 1
ATOM 836 C CA . ARG A 1 104 ? -2.761 -9.493 3.769 1.00 79.88 104 ARG A CA 1
ATOM 837 C C . ARG A 1 104 ? -1.928 -10.595 3.111 1.00 79.88 104 ARG A C 1
ATOM 839 O O . ARG A 1 104 ? -1.727 -11.634 3.728 1.00 79.88 104 ARG A O 1
ATOM 846 N N . TYR A 1 105 ? -1.479 -10.387 1.875 1.00 79.19 105 TYR A N 1
ATOM 847 C CA . TYR A 1 105 ? -0.692 -11.380 1.145 1.00 79.19 105 TYR A CA 1
ATOM 848 C C . TYR A 1 105 ? 0.787 -11.387 1.561 1.00 79.19 105 TYR A C 1
ATOM 850 O O . TYR A 1 105 ? 1.374 -12.451 1.730 1.00 79.19 105 TYR A O 1
ATOM 858 N N . LEU A 1 106 ? 1.390 -10.207 1.741 1.00 76.94 106 LEU A N 1
ATOM 859 C CA . LEU A 1 106 ? 2.813 -10.073 2.077 1.00 76.94 106 LEU A CA 1
ATOM 860 C C . LEU A 1 106 ? 3.128 -10.439 3.529 1.00 76.94 106 LEU A C 1
ATOM 862 O O . LEU A 1 106 ? 4.204 -10.973 3.799 1.00 76.94 106 LEU A O 1
ATOM 866 N N . ASP A 1 107 ? 2.229 -10.109 4.457 1.00 77.88 107 ASP A N 1
ATOM 867 C CA . ASP A 1 107 ? 2.440 -10.339 5.884 1.00 77.88 107 ASP A CA 1
ATOM 868 C C . ASP A 1 107 ? 1.113 -10.642 6.606 1.00 77.88 107 ASP A C 1
ATOM 870 O O . ASP A 1 107 ? 0.532 -9.782 7.278 1.00 77.88 107 ASP A O 1
ATOM 874 N N . PRO A 1 108 ? 0.580 -11.869 6.443 1.00 78.00 108 PRO A N 1
ATOM 875 C CA . PRO A 1 108 ? -0.730 -12.234 6.977 1.00 78.00 108 PRO A CA 1
ATOM 876 C C . PRO A 1 108 ? -0.776 -12.215 8.510 1.00 78.00 108 PRO A C 1
ATOM 878 O O . PRO A 1 108 ? -1.835 -11.948 9.080 1.00 78.00 108 PRO A O 1
ATOM 881 N N . ASN A 1 109 ? 0.353 -12.487 9.173 1.00 77.88 109 ASN A N 1
ATOM 882 C CA . ASN A 1 109 ? 0.441 -12.529 10.631 1.00 77.88 109 ASN A CA 1
ATOM 883 C C . ASN A 1 109 ? 0.317 -11.122 11.216 1.00 77.88 109 ASN A C 1
ATOM 885 O O . ASN A 1 109 ? -0.609 -10.861 11.979 1.00 77.88 109 ASN A O 1
ATOM 889 N N . GLU A 1 110 ? 1.161 -10.190 10.770 1.00 78.38 110 GLU A N 1
ATOM 890 C CA . GLU A 1 110 ? 1.115 -8.807 11.249 1.00 78.38 110 GLU A CA 1
ATOM 891 C C . GLU A 1 110 ? -0.191 -8.109 10.829 1.00 78.38 110 GLU A C 1
ATOM 893 O O . GLU A 1 110 ? -0.769 -7.336 11.596 1.00 78.38 110 GLU A O 1
ATOM 898 N N . PHE A 1 111 ? -0.723 -8.422 9.636 1.00 79.56 111 PHE A N 1
ATOM 899 C CA . PHE A 1 111 ? -2.048 -7.950 9.226 1.00 79.56 111 PHE A CA 1
ATOM 900 C C . PHE A 1 111 ? -3.136 -8.406 10.207 1.00 79.56 111 PHE A C 1
ATOM 902 O O . PHE A 1 111 ? -4.009 -7.616 10.581 1.00 79.56 111 PHE A O 1
ATOM 909 N N . ARG A 1 112 ? -3.094 -9.676 10.636 1.00 80.12 112 ARG A N 1
ATOM 910 C CA . ARG A 1 112 ? -4.034 -10.214 11.620 1.00 80.12 112 ARG A CA 1
ATOM 911 C C . ARG A 1 112 ? -3.877 -9.499 12.956 1.00 80.12 112 ARG A C 1
ATOM 913 O O . ARG A 1 112 ? -4.888 -9.043 13.486 1.00 80.12 112 ARG A O 1
ATOM 920 N N . ASP A 1 113 ? -2.657 -9.319 13.443 1.00 82.88 113 ASP A N 1
ATOM 921 C CA . ASP A 1 113 ? -2.396 -8.686 14.738 1.00 82.88 113 ASP A CA 1
ATOM 922 C C . ASP A 1 113 ? -2.855 -7.222 14.754 1.00 82.88 113 ASP A C 1
ATOM 924 O O . ASP A 1 113 ? -3.596 -6.813 15.650 1.00 82.88 113 ASP A O 1
ATOM 928 N N . LYS A 1 114 ? -2.560 -6.452 13.697 1.00 81.12 114 LYS A N 1
ATOM 929 C CA . LYS A 1 114 ? -3.082 -5.085 13.515 1.00 81.12 114 LYS A CA 1
ATOM 930 C C . LYS A 1 114 ? -4.605 -5.051 13.404 1.00 81.12 114 LYS A C 1
ATOM 932 O O . LYS A 1 114 ? -5.248 -4.154 13.951 1.00 81.12 114 LYS A O 1
ATOM 937 N N . SER A 1 115 ? -5.209 -6.033 12.733 1.00 80.75 115 SER A N 1
ATOM 938 C CA . SER A 1 115 ? -6.669 -6.132 12.640 1.00 80.75 115 SER A CA 1
ATOM 939 C C . SER A 1 115 ? -7.327 -6.457 13.981 1.00 80.75 115 SER A C 1
ATOM 941 O O . SER A 1 115 ? -8.385 -5.904 14.281 1.00 80.75 115 SER A O 1
ATOM 943 N N . ILE A 1 116 ? -6.693 -7.301 14.800 1.00 83.38 116 ILE A N 1
ATOM 944 C CA . ILE A 1 116 ? -7.140 -7.622 16.155 1.00 83.38 116 ILE A CA 1
ATOM 945 C C . ILE A 1 116 ? -6.974 -6.393 17.043 1.00 83.38 116 ILE A C 1
ATOM 947 O O . ILE A 1 116 ? -7.934 -6.014 17.700 1.00 83.38 116 ILE A O 1
ATOM 951 N N . ALA A 1 117 ? -5.826 -5.714 17.003 1.00 83.19 117 ALA A N 1
ATOM 952 C CA . ALA A 1 117 ? -5.595 -4.481 17.753 1.00 83.19 117 ALA A CA 1
ATOM 953 C C . ALA A 1 117 ? -6.635 -3.400 17.413 1.00 83.19 117 ALA A C 1
ATOM 955 O O . ALA A 1 117 ? -7.183 -2.764 18.311 1.00 83.19 117 ALA A O 1
ATOM 956 N N . PHE A 1 118 ? -6.978 -3.247 16.130 1.00 82.44 118 PHE A N 1
ATOM 957 C CA . PHE A 1 118 ? -8.053 -2.354 15.697 1.00 82.44 118 PHE A CA 1
ATOM 958 C C . PHE A 1 118 ? -9.415 -2.757 16.281 1.00 82.44 118 PHE A C 1
ATOM 960 O O . PHE A 1 118 ? -10.158 -1.903 16.760 1.00 82.44 118 PHE A O 1
ATOM 967 N N . LYS A 1 119 ? -9.743 -4.056 16.268 1.00 84.38 119 LYS A N 1
ATOM 968 C CA . LYS A 1 119 ? -10.984 -4.563 16.870 1.00 84.38 119 LYS A CA 1
ATOM 969 C C . LYS A 1 119 ? -11.005 -4.371 18.385 1.00 84.38 119 LYS A C 1
ATOM 971 O O . LYS A 1 119 ? -12.028 -3.948 18.898 1.00 84.38 119 LYS A O 1
ATOM 976 N N . ILE A 1 120 ? -9.892 -4.613 19.076 1.00 83.94 120 ILE A N 1
ATOM 977 C CA . ILE A 1 120 ? -9.755 -4.373 20.517 1.00 83.94 120 ILE A CA 1
ATOM 978 C C . ILE A 1 120 ? -9.996 -2.897 20.815 1.00 83.94 120 ILE A C 1
ATOM 980 O O . ILE A 1 120 ? -10.833 -2.593 21.650 1.00 83.94 120 ILE A O 1
ATOM 984 N N . ALA A 1 121 ? -9.337 -1.979 20.102 1.00 84.31 121 ALA A N 1
ATOM 985 C CA . ALA A 1 121 ? -9.533 -0.544 20.299 1.00 84.31 121 ALA A CA 1
ATOM 986 C C . ALA A 1 121 ? -11.000 -0.128 20.092 1.00 84.31 121 ALA A C 1
ATOM 988 O O . ALA A 1 121 ? -11.550 0.618 20.899 1.00 84.31 121 ALA A O 1
ATOM 989 N N . LEU A 1 122 ? -11.649 -0.661 19.051 1.00 84.81 122 LEU A N 1
ATOM 990 C CA . LEU A 1 122 ? -13.067 -0.425 18.783 1.00 84.81 122 LEU A CA 1
ATOM 991 C C . LEU A 1 122 ? -13.969 -0.975 19.898 1.00 84.81 122 LEU A C 1
ATOM 993 O O . LEU A 1 122 ? -14.864 -0.275 20.359 1.00 84.81 122 LEU A O 1
ATOM 997 N N . THR A 1 123 ? -13.746 -2.215 20.336 1.00 85.81 123 THR A N 1
ATOM 998 C CA . THR A 1 123 ? -14.524 -2.842 21.412 1.00 85.81 123 THR A CA 1
ATOM 999 C C . THR A 1 123 ? -14.311 -2.123 22.739 1.00 85.81 123 THR A C 1
ATOM 1001 O O . THR A 1 123 ? -15.268 -1.910 23.472 1.00 85.81 123 THR A O 1
ATOM 1004 N N . THR A 1 124 ? -13.091 -1.683 23.034 1.00 86.56 124 THR A N 1
ATOM 1005 C CA . THR A 1 124 ? -12.792 -0.867 24.212 1.00 86.56 124 THR A CA 1
ATOM 1006 C C . THR A 1 124 ? -13.563 0.455 24.172 1.00 86.56 124 THR A C 1
ATOM 1008 O O . THR A 1 124 ? -14.194 0.812 25.162 1.00 86.56 124 THR A O 1
ATOM 1011 N N . ASP A 1 125 ? -13.599 1.149 23.030 1.00 86.25 125 ASP A N 1
ATOM 1012 C CA . ASP A 1 125 ? -14.397 2.376 22.863 1.00 86.25 125 ASP A CA 1
ATOM 1013 C C . ASP A 1 125 ? -15.913 2.121 23.005 1.00 86.25 125 ASP A C 1
ATOM 1015 O O . ASP A 1 125 ? -16.628 2.912 23.630 1.00 86.25 125 ASP A O 1
ATOM 1019 N N . MET A 1 126 ? -16.408 0.984 22.495 1.00 85.62 126 MET A N 1
ATOM 1020 C CA . MET A 1 126 ? -17.792 0.542 22.713 1.00 85.62 126 MET A CA 1
ATOM 1021 C C . MET A 1 126 ? -18.086 0.327 24.201 1.00 85.62 126 MET A C 1
ATOM 1023 O O . MET A 1 126 ? -19.096 0.831 24.685 1.00 85.62 126 MET A O 1
ATOM 1027 N N . LEU A 1 127 ? -17.208 -0.375 24.926 1.00 88.06 127 LEU A N 1
ATOM 1028 C CA . LEU A 1 127 ? -17.366 -0.654 26.357 1.00 88.06 127 LEU A CA 1
ATOM 1029 C C . LEU A 1 127 ? -17.316 0.625 27.197 1.00 88.06 127 LEU A C 1
ATOM 1031 O O . LEU A 1 127 ? -18.140 0.797 28.091 1.00 88.06 127 LEU A O 1
ATOM 1035 N N . TYR A 1 128 ? -16.405 1.553 26.890 1.00 87.56 128 TYR A N 1
ATOM 1036 C CA . TYR A 1 128 ? -16.381 2.860 27.551 1.00 87.56 128 TYR A CA 1
ATOM 1037 C C . TYR A 1 128 ? -17.653 3.660 27.273 1.00 87.56 128 TYR A C 1
ATOM 1039 O O . TYR A 1 128 ? -18.191 4.286 28.183 1.00 87.56 128 TYR A O 1
ATOM 1047 N N . THR A 1 129 ? -18.158 3.625 26.036 1.00 86.06 129 THR A N 1
ATOM 1048 C CA . THR A 1 129 ? -19.421 4.287 25.691 1.00 86.06 129 THR A CA 1
ATOM 1049 C C . THR A 1 129 ? -20.595 3.660 26.443 1.00 86.06 129 THR A C 1
ATOM 1051 O O . THR A 1 129 ? -21.433 4.396 26.957 1.00 86.06 129 THR A O 1
ATOM 1054 N N . ASP A 1 130 ? -20.644 2.331 26.546 1.00 88.62 130 ASP A N 1
ATOM 1055 C CA . ASP A 1 130 ? -21.678 1.613 27.296 1.00 88.62 130 ASP A CA 1
ATOM 1056 C C . ASP A 1 130 ? -21.637 1.949 28.791 1.00 88.62 130 ASP A C 1
ATOM 1058 O O . ASP A 1 130 ? -22.647 2.372 29.350 1.00 88.62 130 ASP A O 1
ATOM 1062 N N . MET A 1 131 ? -20.456 1.881 29.419 1.00 87.75 131 MET A N 1
ATOM 1063 C CA . MET A 1 131 ? -20.280 2.285 30.817 1.00 87.75 131 MET A CA 1
ATOM 1064 C C . MET A 1 131 ? -20.688 3.741 31.036 1.00 87.75 131 MET A C 1
ATOM 1066 O O . MET A 1 131 ? -21.391 4.050 31.994 1.00 87.75 131 MET A O 1
ATOM 1070 N N . ASN A 1 132 ? -20.302 4.642 30.133 1.00 88.19 132 ASN A N 1
ATOM 1071 C CA . ASN A 1 132 ? -20.678 6.047 30.229 1.00 88.19 132 ASN A CA 1
ATOM 1072 C C . ASN A 1 132 ? -22.201 6.248 30.141 1.00 88.19 132 ASN A C 1
ATOM 1074 O O . ASN A 1 132 ? -22.737 7.096 30.850 1.00 88.19 132 ASN A O 1
ATOM 1078 N N . LEU A 1 133 ? -22.903 5.473 29.308 1.00 87.12 133 LEU A N 1
ATOM 1079 C CA . LEU A 1 133 ? -24.367 5.480 29.267 1.00 87.12 133 LEU A CA 1
ATOM 1080 C C . LEU A 1 133 ? -24.952 4.898 30.559 1.00 87.12 133 LEU A C 1
ATOM 1082 O O . LEU A 1 133 ? -25.878 5.479 31.110 1.00 87.12 133 LEU A O 1
ATOM 1086 N N . LEU A 1 134 ? -24.394 3.807 31.080 1.00 87.50 134 LEU A N 1
ATOM 1087 C CA . LEU A 1 134 ? -24.861 3.174 32.313 1.00 87.50 134 LEU A CA 1
ATOM 1088 C C . LEU A 1 134 ? -24.735 4.087 33.544 1.00 87.50 134 LEU A C 1
ATOM 1090 O O . LEU A 1 134 ? -25.622 4.071 34.389 1.00 87.50 134 LEU A O 1
ATOM 1094 N N . PHE A 1 135 ? -23.669 4.886 33.645 1.00 87.94 135 PHE A N 1
ATOM 1095 C CA . PHE A 1 135 ? -23.451 5.776 34.794 1.00 87.94 135 PHE A CA 1
ATOM 1096 C C . PHE A 1 135 ? -24.141 7.140 34.681 1.00 87.94 135 PHE A C 1
ATOM 1098 O O . PHE A 1 135 ? -24.435 7.746 35.707 1.00 87.94 135 PHE A O 1
ATOM 1105 N N . ASN A 1 136 ? -24.382 7.644 33.466 1.00 85.62 136 ASN A N 1
ATOM 1106 C CA . ASN A 1 136 ? -24.907 9.002 33.263 1.00 85.62 136 ASN A CA 1
ATOM 1107 C C . ASN A 1 136 ? -26.347 9.047 32.735 1.00 85.62 136 ASN A C 1
ATOM 1109 O O . ASN A 1 136 ? -26.902 10.135 32.583 1.00 85.62 136 ASN A O 1
ATOM 1113 N N . THR A 1 137 ? -26.950 7.900 32.413 1.00 81.88 137 THR A N 1
ATOM 1114 C CA . THR A 1 137 ? -28.330 7.824 31.922 1.00 81.88 137 THR A CA 1
ATOM 1115 C C . THR A 1 137 ? -29.068 6.654 32.555 1.00 81.88 137 THR A C 1
ATOM 1117 O O . THR A 1 137 ? -28.489 5.596 32.768 1.00 81.88 137 THR A O 1
ATOM 1120 N N . ASP A 1 138 ? -30.371 6.814 32.770 1.00 82.62 138 ASP A N 1
ATOM 1121 C CA . ASP A 1 138 ? -31.258 5.765 33.297 1.00 82.62 138 ASP A CA 1
ATOM 1122 C C . ASP A 1 138 ? -31.795 4.852 32.173 1.00 82.62 138 ASP A C 1
ATOM 1124 O O . ASP A 1 138 ? -32.918 4.351 32.200 1.00 82.62 138 ASP A O 1
ATOM 1128 N N . PHE A 1 139 ? -31.019 4.705 31.095 1.00 83.56 139 PHE A N 1
ATOM 1129 C CA . PHE A 1 139 ? -31.436 3.933 29.933 1.00 83.56 139 PHE A CA 1
ATOM 1130 C C . PHE A 1 139 ? -31.430 2.435 30.235 1.00 83.56 139 PHE A C 1
ATOM 1132 O O . PHE A 1 139 ? -30.411 1.861 30.629 1.00 83.56 139 PHE A O 1
ATOM 1139 N N . GLU A 1 140 ? -32.556 1.788 29.933 1.00 85.44 140 GLU A N 1
ATOM 1140 C CA . GLU A 1 140 ? -32.658 0.334 29.880 1.00 85.44 140 GLU A CA 1
ATOM 1141 C C . GLU A 1 140 ? -31.685 -0.261 28.852 1.00 85.44 140 GLU A C 1
ATOM 1143 O O . GLU A 1 140 ? -31.220 0.402 27.914 1.00 85.44 140 GLU A O 1
ATOM 1148 N N . LEU A 1 141 ? -31.380 -1.548 29.029 1.00 84.31 141 LEU A N 1
ATOM 1149 C CA . LEU A 1 141 ? -30.387 -2.269 28.236 1.00 84.31 141 LEU A CA 1
ATOM 1150 C C . LEU A 1 141 ? -30.668 -2.184 26.728 1.00 84.31 141 LEU A C 1
ATOM 1152 O O . LEU A 1 141 ? -29.745 -1.924 25.957 1.00 84.31 141 LEU A O 1
ATOM 1156 N N . ASP A 1 142 ? -31.935 -2.285 26.328 1.00 85.94 142 ASP A N 1
ATOM 1157 C CA . ASP A 1 142 ? -32.358 -2.189 24.928 1.00 85.94 142 ASP A CA 1
ATOM 1158 C C . ASP A 1 142 ? -32.064 -0.810 24.330 1.00 85.94 142 ASP A C 1
ATOM 1160 O O . ASP A 1 142 ? -31.576 -0.692 23.201 1.00 85.94 142 ASP A O 1
ATOM 1164 N N . ARG A 1 143 ? -32.283 0.258 25.106 1.00 85.94 143 ARG A N 1
ATOM 1165 C CA . ARG A 1 143 ? -32.052 1.627 24.639 1.00 85.94 143 ARG A CA 1
ATOM 1166 C C . ARG A 1 143 ? -30.561 1.942 24.523 1.00 85.94 143 ARG A C 1
ATOM 1168 O O . ARG A 1 143 ? -30.154 2.605 23.567 1.00 85.94 143 ARG A O 1
ATOM 1175 N N . ARG A 1 144 ? -29.730 1.423 25.435 1.00 85.81 144 ARG A N 1
ATOM 1176 C CA . ARG A 1 144 ? -28.259 1.508 25.330 1.00 85.81 144 ARG A CA 1
ATOM 1177 C C . ARG A 1 144 ? -27.740 0.727 24.125 1.00 85.81 144 ARG A C 1
ATOM 1179 O O . ARG A 1 144 ? -26.940 1.263 23.354 1.00 85.81 144 ARG A O 1
ATOM 1186 N N . ALA A 1 145 ? -28.261 -0.482 23.905 1.00 85.38 145 ALA A N 1
ATOM 1187 C CA . ALA A 1 145 ? -27.933 -1.293 22.737 1.00 85.38 145 ALA A CA 1
ATOM 1188 C C . ALA A 1 145 ? -28.288 -0.570 21.427 1.00 85.38 145 ALA A C 1
ATOM 1190 O O . ALA A 1 145 ? -27.488 -0.570 20.494 1.00 85.38 145 ALA A O 1
ATOM 1191 N N . GLU A 1 146 ? -29.426 0.127 21.364 1.00 87.81 146 GLU A N 1
ATOM 1192 C CA . GLU A 1 146 ? -29.830 0.916 20.193 1.00 87.81 146 GLU A CA 1
ATOM 1193 C C . GLU A 1 146 ? -28.886 2.105 19.916 1.00 87.81 146 GLU A C 1
ATOM 1195 O O . GLU A 1 146 ? -28.585 2.422 18.759 1.00 87.81 146 GLU A O 1
ATOM 1200 N N . VAL A 1 147 ? -28.397 2.779 20.964 1.00 86.50 147 VAL A N 1
ATOM 1201 C CA . VAL A 1 147 ? -27.430 3.884 20.835 1.00 86.50 147 VAL A CA 1
ATOM 1202 C C . VAL A 1 147 ? -26.077 3.366 20.345 1.00 86.50 147 VAL A C 1
ATOM 1204 O O . VAL A 1 147 ? -25.518 3.924 19.395 1.00 86.50 147 VAL A O 1
ATOM 1207 N N . LEU A 1 148 ? -25.578 2.275 20.932 1.00 86.75 148 LEU A N 1
ATOM 1208 C CA . LEU A 1 148 ? -24.344 1.623 20.492 1.00 86.75 148 LEU A CA 1
ATOM 1209 C C . LEU A 1 148 ? -24.473 1.120 19.049 1.00 86.75 148 LEU A C 1
ATOM 1211 O O . LEU A 1 148 ? -23.608 1.407 18.220 1.00 86.75 148 LEU A O 1
ATOM 1215 N N . ALA A 1 149 ? -25.579 0.454 18.713 1.00 85.81 149 ALA A N 1
ATOM 1216 C CA . ALA A 1 149 ? -25.836 -0.044 17.368 1.00 85.81 149 ALA A CA 1
ATOM 1217 C C . ALA A 1 149 ? -25.829 1.089 16.337 1.00 85.81 149 ALA A C 1
ATOM 1219 O O . ALA A 1 149 ? -25.201 0.946 15.292 1.00 85.81 149 ALA A O 1
ATOM 1220 N N . ARG A 1 150 ? -26.445 2.243 16.636 1.00 85.75 150 ARG A N 1
ATOM 1221 C CA . ARG A 1 150 ? -26.406 3.413 15.742 1.00 85.75 150 ARG A CA 1
ATOM 1222 C C . ARG A 1 150 ? -25.013 4.019 15.615 1.00 85.75 150 ARG A C 1
ATOM 1224 O O . ARG A 1 150 ? -24.585 4.299 14.495 1.00 85.75 150 ARG A O 1
ATOM 1231 N N . LYS A 1 151 ? -24.303 4.213 16.730 1.00 83.62 151 LYS A N 1
ATOM 1232 C CA . LYS A 1 151 ? -22.964 4.827 16.739 1.00 83.62 151 LYS A CA 1
ATOM 1233 C C . LYS A 1 151 ? -21.945 3.963 15.994 1.00 83.62 151 LYS A C 1
ATOM 1235 O O . LYS A 1 151 ? -21.136 4.488 15.229 1.00 83.62 151 LYS A O 1
ATOM 1240 N N . TYR A 1 152 ? -22.016 2.644 16.172 1.00 83.75 152 TYR A N 1
ATOM 1241 C CA . TYR A 1 152 ? -21.034 1.708 15.631 1.00 83.75 152 TYR A CA 1
ATOM 1242 C C . TYR A 1 152 ? -21.502 0.918 14.403 1.00 83.75 152 TYR A C 1
ATOM 1244 O O . TYR A 1 152 ? -20.756 0.074 13.906 1.00 83.75 152 TYR A O 1
ATOM 1252 N N . TYR A 1 153 ? -22.682 1.222 13.855 1.00 80.75 153 TYR A N 1
ATOM 1253 C CA . TYR A 1 153 ? -23.272 0.519 12.709 1.00 80.75 153 TYR A CA 1
ATOM 1254 C C . TYR A 1 153 ? -22.284 0.299 11.551 1.00 80.75 153 TYR A C 1
ATOM 1256 O O . TYR A 1 153 ? -22.201 -0.782 10.973 1.00 80.75 153 TYR A O 1
ATOM 1264 N N . ARG A 1 154 ? -21.484 1.327 11.233 1.00 73.12 154 ARG A N 1
ATOM 1265 C CA . ARG A 1 154 ? -20.508 1.306 10.130 1.00 73.12 154 ARG A CA 1
ATOM 1266 C C . ARG A 1 154 ? -19.263 0.455 10.394 1.00 73.12 154 ARG A C 1
ATOM 1268 O O . ARG A 1 154 ? -18.544 0.173 9.443 1.00 73.12 154 ARG A O 1
ATOM 1275 N N . TYR A 1 155 ? -18.998 0.081 11.645 1.00 70.75 155 TYR A N 1
ATOM 1276 C CA . TYR A 1 155 ? -17.808 -0.676 12.039 1.00 70.75 155 TYR A CA 1
ATOM 1277 C C . TYR A 1 155 ? -18.073 -2.171 12.233 1.00 70.75 155 TYR A C 1
ATOM 1279 O O . TYR A 1 155 ? -17.131 -2.959 12.210 1.00 70.75 155 TYR A O 1
ATOM 1287 N N . ILE A 1 156 ? -19.337 -2.545 12.455 1.00 67.12 156 ILE A N 1
ATOM 1288 C CA . ILE A 1 156 ? -19.770 -3.932 12.680 1.00 67.12 156 ILE A CA 1
ATOM 1289 C C . ILE A 1 156 ? -20.030 -4.662 11.346 1.00 67.12 156 ILE A C 1
ATOM 1291 O O . ILE A 1 156 ? -19.969 -5.889 11.302 1.00 67.12 156 ILE A O 1
ATOM 1295 N N . LYS A 1 157 ? -20.289 -3.918 10.263 1.00 58.06 157 LYS A N 1
ATOM 1296 C CA . LYS A 1 157 ? -20.482 -4.441 8.903 1.00 58.06 157 LYS A CA 1
ATOM 1297 C C . LYS A 1 157 ? -19.160 -4.812 8.231 1.00 58.06 157 LYS A C 1
ATOM 1299 O O . LYS A 1 157 ? -19.139 -5.862 7.554 1.00 58.06 157 LYS A O 1
#

pLDDT: mean 80.51, std 7.69, range [53.53, 91.44]

Secondary structure (DSSP, 8-state):
-HHHHHHHHHHHHHS-THHHHHHHHHHHHHHHHHHHHIIIIIIHHHTT---GGGHHHHHHHHHHHHHHHHH-TTHHHHHHHHHTT----HHHHHHHHHHHHHHHHH-HHHHHHHHHHHHHHHHHHHHHHHHHHHHH----HHHHHHHHHHHHHHHH-